Protein AF-A0A5J4TM28-F1 (afdb_monomer)

pLDDT: mean 71.06, std 14.7, range [43.53, 90.81]

Sequence (81 aa):
INRLHFIEGDTDLAYWAISGNVNEDFTQQFNAVINDREFYNDNAKYFFPSIRGDIHDEKKILGLAIERQGISMTALAPKII

Organism: NCBI:txid222440

Radius of gyration: 14.19 Å; Cα contacts (8 Å, |Δi|>4): 63; chains: 1; bounding box: 33×26×43 Å

Solvent-accessible surface area (backbone atoms only — not comparable to full-atom values): 5682 Å² total; per-residue (Å²): 132,88,39,68,41,85,76,52,67,58,101,89,46,74,45,70,48,72,56,62,58,90,92,52,68,80,86,52,61,66,67,55,69,56,86,51,64,66,64,44,67,78,45,44,58,81,79,37,86,56,63,82,82,50,92,68,37,35,72,41,95,96,51,79,52,88,86,78,88,70,101,69,86,86,79,83,75,83,77,86,127

Secondary structure (DSSP, 8-state):
---EEEEEEETTEEEEEE---TTS-GGGGGGGT-S-HHHHHHHHHHH-TT-SS-TTTT--TTS------SS----------

Mean predicted aligned error: 10.21 Å

Foldseek 3Di:
DDQWAWDDADPQGTDIGGNADPVDACVCPCVRPDPDPVVCVVCVCVQFVQPPPDPPSQDDDSHNHDPDGDPDDDDDDDDDD

Structure (mmCIF, N/CA/C/O backbone):
data_AF-A0A5J4TM28-F1
#
_entry.id   AF-A0A5J4TM28-F1
#
loop_
_atom_site.group_PDB
_atom_site.id
_atom_site.type_symbol
_atom_site.label_atom_id
_atom_site.label_alt_id
_atom_site.label_comp_id
_atom_site.label_asym_id
_atom_site.label_entity_id
_atom_site.label_seq_id
_atom_site.pdbx_PDB_ins_code
_atom_site.Cartn_x
_atom_site.Cartn_y
_atom_site.Cartn_z
_atom_site.occupancy
_atom_site.B_iso_or_equiv
_atom_site.auth_seq_id
_atom_site.auth_comp_id
_atom_site.auth_asym_id
_atom_site.auth_atom_id
_atom_site.pdbx_PDB_model_num
ATOM 1 N N . ILE A 1 1 ? -12.535 -10.626 0.847 1.00 52.50 1 ILE A N 1
ATOM 2 C CA . ILE A 1 1 ? -12.192 -10.210 -0.536 1.00 52.50 1 ILE A CA 1
ATOM 3 C C . ILE A 1 1 ? -10.831 -9.538 -0.465 1.00 52.50 1 ILE A C 1
ATOM 5 O O . ILE A 1 1 ? -10.691 -8.596 0.305 1.00 52.50 1 ILE A O 1
ATOM 9 N N . ASN A 1 2 ? -9.837 -10.071 -1.178 1.00 75.62 2 ASN A N 1
ATOM 10 C CA . ASN A 1 2 ? -8.486 -9.509 -1.213 1.00 75.62 2 ASN A CA 1
ATOM 11 C C . ASN A 1 2 ? -8.536 -8.176 -1.961 1.00 75.62 2 ASN A C 1
ATOM 13 O O . ASN A 1 2 ? -8.835 -8.171 -3.148 1.00 75.62 2 ASN A O 1
ATOM 17 N N . ARG A 1 3 ? -8.311 -7.070 -1.244 1.00 85.19 3 ARG A N 1
ATOM 18 C CA . ARG A 1 3 ? -8.302 -5.702 -1.788 1.00 85.19 3 ARG A CA 1
ATOM 19 C C . ARG A 1 3 ? -6.910 -5.241 -2.224 1.00 85.19 3 ARG A C 1
ATOM 21 O O . ARG A 1 3 ? -6.782 -4.135 -2.726 1.00 85.19 3 ARG A O 1
ATOM 28 N N . LEU A 1 4 ? -5.882 -6.059 -2.016 1.00 86.75 4 LEU A N 1
ATOM 29 C CA . LEU A 1 4 ? -4.505 -5.782 -2.408 1.00 86.75 4 LEU A CA 1
ATOM 30 C C . LEU A 1 4 ? -4.091 -6.798 -3.479 1.00 86.75 4 LEU A C 1
ATOM 32 O O . LEU A 1 4 ? -4.208 -8.006 -3.262 1.00 86.75 4 LEU A O 1
ATOM 36 N N . HIS A 1 5 ? -3.636 -6.310 -4.628 1.00 85.75 5 HIS A N 1
ATOM 37 C CA . HIS A 1 5 ? -3.323 -7.117 -5.805 1.00 85.75 5 HIS A CA 1
ATOM 38 C C . HIS A 1 5 ? -1.901 -6.818 -6.268 1.00 85.75 5 HIS A C 1
ATOM 40 O O . HIS A 1 5 ? -1.585 -5.668 -6.551 1.00 85.75 5 HIS A O 1
ATOM 46 N N . PHE A 1 6 ? -1.044 -7.831 -6.348 1.00 83.00 6 PHE A N 1
ATOM 47 C CA . PHE A 1 6 ? 0.293 -7.670 -6.917 1.00 83.00 6 PHE A CA 1
ATOM 48 C C . PHE A 1 6 ? 0.197 -7.471 -8.433 1.00 83.00 6 PHE A C 1
ATOM 50 O O . PHE A 1 6 ? -0.604 -8.142 -9.087 1.00 83.00 6 PHE A O 1
ATOM 57 N N . ILE A 1 7 ? 0.999 -6.559 -8.980 1.00 83.00 7 ILE A N 1
ATOM 58 C CA . ILE A 1 7 ? 1.028 -6.260 -10.418 1.00 83.00 7 ILE A CA 1
ATOM 59 C C . ILE A 1 7 ? 2.357 -6.702 -11.013 1.00 83.00 7 ILE A C 1
ATOM 61 O O . ILE A 1 7 ? 2.383 -7.518 -11.928 1.00 83.00 7 ILE A O 1
ATOM 65 N N . GLU A 1 8 ? 3.449 -6.153 -10.491 1.00 81.69 8 GLU A N 1
ATOM 66 C CA . GLU A 1 8 ? 4.796 -6.333 -11.017 1.00 81.69 8 GLU A CA 1
ATOM 67 C C . GLU A 1 8 ? 5.804 -6.062 -9.905 1.00 81.69 8 GLU A C 1
ATOM 69 O O . GLU A 1 8 ? 5.522 -5.313 -8.974 1.00 81.69 8 GLU A O 1
ATOM 74 N N . GLY A 1 9 ? 6.981 -6.664 -9.993 1.00 79.56 9 GLY A N 1
ATOM 75 C CA . GLY A 1 9 ? 8.097 -6.336 -9.127 1.00 79.56 9 GLY A CA 1
ATOM 76 C C . GLY A 1 9 ? 9.411 -6.519 -9.866 1.00 79.56 9 GLY A C 1
ATOM 77 O O . GLY A 1 9 ? 9.517 -7.370 -10.747 1.00 79.56 9 GLY A O 1
ATOM 78 N N . ASP A 1 10 ? 10.385 -5.707 -9.488 1.00 80.06 10 ASP A N 1
ATOM 79 C CA . ASP A 1 10 ? 11.792 -5.831 -9.855 1.00 80.06 10 ASP A CA 1
ATOM 80 C C . ASP A 1 10 ? 12.587 -6.216 -8.591 1.00 80.06 10 ASP A C 1
ATOM 82 O O . ASP A 1 10 ? 12.024 -6.361 -7.504 1.00 80.06 10 ASP A O 1
ATOM 86 N N . THR A 1 11 ? 13.900 -6.373 -8.714 1.00 80.19 11 THR A N 1
ATOM 87 C CA . THR A 1 11 ? 14.831 -6.742 -7.638 1.00 80.19 11 THR A CA 1
ATOM 88 C C . THR A 1 11 ? 14.635 -5.885 -6.387 1.00 80.19 11 THR A C 1
ATOM 90 O O . THR A 1 11 ? 14.657 -6.409 -5.273 1.00 80.19 11 THR A O 1
ATOM 93 N N . ASP A 1 12 ? 14.354 -4.594 -6.580 1.00 77.81 12 ASP A N 1
ATOM 94 C CA . ASP A 1 12 ? 14.309 -3.610 -5.500 1.00 77.81 12 ASP A CA 1
ATOM 95 C C . ASP A 1 12 ? 12.914 -2.977 -5.313 1.00 77.81 12 ASP A C 1
ATOM 97 O O . ASP A 1 12 ? 12.751 -2.091 -4.472 1.00 77.81 12 ASP A O 1
ATOM 101 N N . LEU A 1 13 ? 11.902 -3.376 -6.103 1.00 75.62 13 LEU A N 1
ATOM 102 C CA . LEU A 1 13 ? 10.604 -2.688 -6.173 1.00 75.62 13 LEU A CA 1
ATOM 103 C C . LEU A 1 13 ? 9.432 -3.655 -6.362 1.00 75.62 13 LEU A C 1
ATOM 105 O O . LEU A 1 13 ? 9.556 -4.690 -7.004 1.00 75.62 13 LEU A O 1
ATOM 109 N N . ALA A 1 14 ? 8.258 -3.284 -5.851 1.00 80.69 14 ALA A N 1
ATOM 110 C CA . ALA A 1 14 ? 7.013 -4.001 -6.107 1.00 80.69 14 ALA A CA 1
ATOM 111 C C . ALA A 1 14 ? 5.836 -3.031 -6.241 1.00 80.69 14 ALA A C 1
ATOM 113 O O . ALA A 1 14 ? 5.628 -2.152 -5.404 1.00 80.69 14 ALA A O 1
ATOM 114 N N . TYR A 1 15 ? 5.032 -3.253 -7.271 1.00 80.06 15 TYR A N 1
ATOM 115 C CA . TYR A 1 15 ? 3.814 -2.533 -7.587 1.00 80.06 15 TYR A CA 1
ATOM 116 C C . TYR A 1 15 ? 2.593 -3.328 -7.150 1.00 80.06 15 TYR A C 1
ATOM 118 O O . TYR A 1 15 ? 2.420 -4.502 -7.494 1.00 80.06 15 TYR A O 1
ATOM 126 N N . TRP A 1 16 ? 1.709 -2.648 -6.423 1.00 82.94 16 TRP A N 1
ATOM 127 C CA . TRP A 1 16 ? 0.462 -3.208 -5.922 1.00 82.94 16 TRP A CA 1
ATOM 128 C C . TRP A 1 16 ? -0.720 -2.306 -6.280 1.00 82.94 16 TRP A C 1
ATOM 130 O O . TRP A 1 16 ? -0.636 -1.084 -6.189 1.00 82.94 16 TRP A O 1
ATOM 140 N N . ALA A 1 17 ? -1.838 -2.915 -6.669 1.00 83.69 17 ALA A N 1
ATOM 141 C CA . ALA A 1 17 ? -3.122 -2.254 -6.852 1.00 83.69 17 ALA A CA 1
ATOM 142 C C . ALA A 1 17 ? -3.983 -2.441 -5.603 1.00 83.69 17 ALA A C 1
ATOM 144 O O . ALA A 1 17 ? -4.064 -3.536 -5.041 1.00 83.69 17 ALA A O 1
ATOM 145 N N . ILE A 1 18 ? -4.667 -1.369 -5.211 1.00 84.62 18 ILE A N 1
ATOM 146 C CA . ILE A 1 18 ? -5.593 -1.363 -4.083 1.00 84.62 18 ILE A CA 1
ATOM 147 C C . ILE A 1 18 ? -7.014 -1.177 -4.603 1.00 84.62 18 ILE A C 1
ATOM 149 O O . ILE A 1 18 ? -7.339 -0.163 -5.217 1.00 84.62 18 ILE A O 1
ATOM 153 N N . SER A 1 19 ? -7.873 -2.156 -4.333 1.00 86.38 19 SER A N 1
ATOM 154 C CA . SER A 1 19 ? -9.309 -2.050 -4.562 1.00 86.38 19 SER A CA 1
ATOM 155 C C . SER A 1 19 ? -9.940 -1.231 -3.441 1.00 86.38 19 SER A C 1
ATOM 157 O O . SER A 1 19 ? -10.207 -1.738 -2.348 1.00 86.38 19 SER A O 1
ATOM 159 N N . GLY A 1 20 ? -10.195 0.035 -3.747 1.00 85.50 20 GLY A N 1
ATOM 160 C CA . GLY A 1 20 ? -10.899 0.967 -2.882 1.00 85.50 20 GLY A CA 1
ATOM 161 C C . GLY A 1 20 ? -12.412 0.745 -2.779 1.00 85.50 20 GLY A C 1
ATOM 162 O O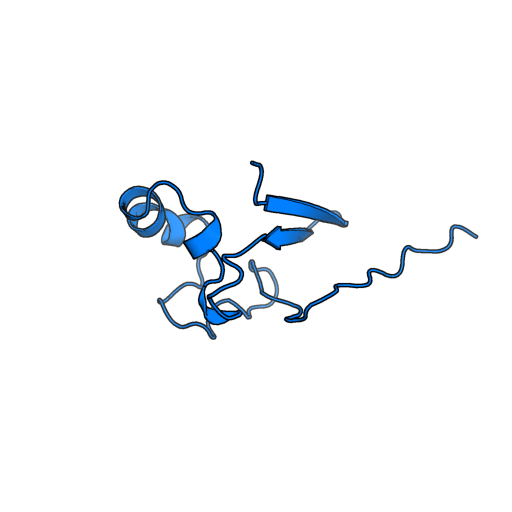 . GLY A 1 20 ? -13.000 -0.099 -3.457 1.00 85.50 20 GLY A O 1
ATOM 163 N N . ASN A 1 21 ? -13.053 1.539 -1.927 1.00 86.06 21 ASN A N 1
ATOM 164 C CA . ASN A 1 21 ? -14.481 1.811 -1.938 1.00 86.06 21 ASN A CA 1
ATOM 165 C C . ASN A 1 21 ? -14.841 2.602 -3.205 1.00 86.06 21 ASN A C 1
ATOM 167 O O . ASN A 1 21 ? -14.229 3.629 -3.482 1.00 86.06 2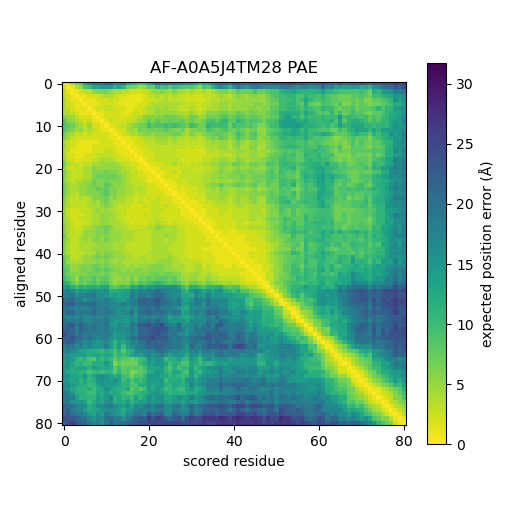1 ASN A O 1
ATOM 171 N N . VAL A 1 22 ? -15.848 2.136 -3.948 1.00 85.75 22 VAL A N 1
ATOM 172 C CA . VAL A 1 22 ? -16.329 2.772 -5.191 1.00 85.75 22 VAL A CA 1
ATOM 173 C C . VAL A 1 22 ? -17.005 4.126 -4.963 1.00 85.75 22 VAL A C 1
ATOM 175 O O . VAL A 1 22 ? -17.170 4.889 -5.909 1.00 85.75 22 VAL A O 1
ATOM 178 N N . ASN A 1 23 ? -17.416 4.410 -3.724 1.00 89.75 23 ASN A N 1
ATOM 179 C CA . ASN A 1 23 ? -18.045 5.673 -3.338 1.00 89.75 23 ASN A CA 1
ATOM 180 C C . ASN A 1 23 ? -17.034 6.721 -2.851 1.00 89.75 23 ASN A C 1
ATOM 182 O O . ASN A 1 23 ? -17.420 7.852 -2.570 1.00 89.75 23 ASN A O 1
ATOM 186 N N . GLU A 1 24 ? -15.765 6.342 -2.713 1.00 85.06 24 GLU A N 1
ATOM 187 C CA . GLU A 1 24 ? -14.675 7.230 -2.323 1.00 85.06 24 GLU A CA 1
ATOM 188 C C . GLU A 1 24 ? -13.738 7.416 -3.516 1.00 85.06 24 GLU A C 1
ATOM 190 O O . GLU A 1 24 ? -13.594 6.529 -4.360 1.00 85.06 24 GLU A O 1
ATOM 195 N N . ASP A 1 25 ? -13.096 8.576 -3.606 1.00 81.19 25 ASP A N 1
ATOM 196 C CA . ASP A 1 25 ? -12.115 8.825 -4.655 1.00 81.19 25 ASP A CA 1
ATOM 197 C C . ASP A 1 25 ? -10.736 8.233 -4.283 1.00 81.19 25 ASP A C 1
ATOM 199 O O . ASP A 1 25 ? -10.579 7.422 -3.361 1.00 81.19 25 ASP A O 1
ATOM 203 N N . PHE A 1 26 ? -9.704 8.606 -5.039 1.00 74.94 26 PHE A N 1
ATOM 204 C CA . PHE A 1 26 ? -8.345 8.111 -4.831 1.00 74.94 26 PHE A CA 1
ATOM 205 C C . PHE A 1 26 ? -7.736 8.531 -3.481 1.00 74.94 26 PHE A C 1
ATOM 207 O O . PHE A 1 26 ? -6.716 7.967 -3.082 1.00 74.94 26 PHE A O 1
ATOM 214 N N . THR A 1 27 ? -8.326 9.499 -2.770 1.00 80.06 27 THR A N 1
ATOM 215 C CA . THR A 1 27 ? -7.818 9.982 -1.478 1.00 80.06 27 THR A CA 1
ATOM 216 C C . THR A 1 27 ? -7.906 8.932 -0.374 1.00 80.06 27 THR A C 1
ATOM 218 O O . THR A 1 27 ? -7.180 9.039 0.613 1.00 80.06 27 THR A O 1
ATOM 221 N N . GLN A 1 28 ? -8.702 7.871 -0.558 1.00 82.38 28 GLN A N 1
ATOM 222 C CA . GLN A 1 28 ? -8.763 6.766 0.399 1.00 82.38 28 GLN A CA 1
ATOM 223 C C . GLN A 1 28 ? -7.417 6.037 0.561 1.00 82.38 28 GLN A C 1
ATOM 225 O O . GLN A 1 28 ? -7.088 5.622 1.671 1.00 82.38 28 GLN A O 1
ATOM 230 N N . GLN A 1 29 ? -6.625 5.905 -0.513 1.00 78.69 29 GLN A N 1
ATOM 231 C CA . GLN A 1 29 ? -5.289 5.287 -0.508 1.00 78.69 29 GLN A CA 1
ATOM 232 C C . GLN A 1 29 ? -5.247 3.949 0.269 1.00 78.69 29 GLN A C 1
ATOM 234 O O . GLN A 1 29 ? -6.097 3.077 0.068 1.00 78.69 29 GLN A O 1
ATOM 239 N N . PHE A 1 30 ? -4.286 3.779 1.186 1.00 81.06 30 PHE A N 1
ATOM 240 C CA . PHE A 1 30 ? -4.153 2.586 2.025 1.00 81.06 30 PHE A CA 1
ATOM 241 C C . PHE A 1 30 ? -5.284 2.403 3.042 1.00 81.06 30 PHE A C 1
ATOM 243 O O . PHE A 1 30 ? -5.480 1.283 3.514 1.00 81.06 30 PHE A O 1
ATOM 250 N N . ASN A 1 31 ? -6.085 3.433 3.349 1.00 83.50 31 ASN A N 1
ATOM 251 C CA . ASN A 1 31 ? -7.217 3.275 4.276 1.00 83.50 31 ASN A CA 1
ATOM 252 C C . ASN A 1 31 ? -8.213 2.211 3.789 1.00 83.50 31 ASN A C 1
ATOM 254 O O . ASN A 1 31 ? -8.890 1.592 4.602 1.00 83.50 31 ASN A O 1
ATOM 258 N N . ALA A 1 32 ? -8.260 1.944 2.480 1.00 86.19 32 ALA A N 1
ATOM 259 C CA . ALA A 1 32 ? -9.084 0.889 1.901 1.00 86.19 32 ALA A CA 1
ATOM 260 C C . ALA A 1 32 ? -8.692 -0.539 2.332 1.00 86.19 32 ALA A C 1
ATOM 262 O O . ALA A 1 32 ? -9.526 -1.452 2.261 1.00 86.19 32 ALA A O 1
ATOM 263 N N . VAL A 1 33 ? -7.428 -0.748 2.724 1.00 86.88 33 VAL A N 1
ATOM 264 C CA . VAL A 1 33 ? -6.827 -2.066 3.012 1.00 86.88 33 VAL A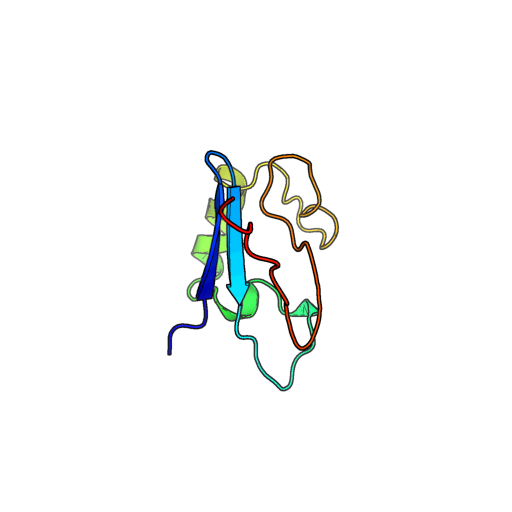 CA 1
ATOM 265 C C . VAL A 1 33 ? -6.301 -2.209 4.438 1.00 86.88 33 VAL A C 1
ATOM 267 O O . VAL A 1 33 ? -6.050 -3.331 4.877 1.00 86.88 33 VAL A O 1
ATOM 270 N N . ILE A 1 34 ? -6.141 -1.106 5.172 1.00 87.44 34 ILE A N 1
ATOM 271 C CA . ILE A 1 34 ? -5.745 -1.133 6.581 1.00 87.44 34 ILE A CA 1
ATOM 272 C C . ILE A 1 34 ? -6.899 -1.702 7.413 1.00 87.44 34 ILE A C 1
ATOM 274 O O . ILE A 1 34 ? -7.956 -1.089 7.532 1.00 87.44 34 ILE A O 1
ATOM 278 N N . ASN A 1 35 ? -6.676 -2.873 8.011 1.00 87.88 35 ASN A N 1
ATOM 279 C CA . ASN A 1 35 ? -7.650 -3.506 8.905 1.00 87.88 35 ASN A CA 1
ATOM 280 C C . ASN A 1 35 ? -7.517 -3.022 10.356 1.00 87.88 35 ASN A C 1
ATOM 282 O O . ASN A 1 35 ? -8.511 -2.958 11.071 1.00 87.88 35 ASN A O 1
ATOM 286 N N . ASP A 1 36 ? -6.298 -2.681 10.779 1.00 90.81 36 ASP A N 1
ATOM 287 C CA . ASP A 1 36 ? -5.995 -2.166 12.112 1.00 90.81 36 ASP A CA 1
ATOM 288 C C . ASP A 1 36 ? -5.242 -0.843 11.978 1.00 90.81 36 ASP A C 1
ATOM 290 O O . ASP A 1 36 ? -4.067 -0.791 11.598 1.00 90.81 36 ASP A O 1
ATOM 294 N N . ARG A 1 37 ? -5.968 0.243 12.237 1.00 87.00 37 ARG A N 1
ATOM 295 C CA . ARG A 1 37 ? -5.463 1.603 12.063 1.00 87.00 37 ARG A CA 1
ATOM 296 C C . ARG A 1 37 ? -4.506 2.007 13.180 1.00 87.00 37 ARG A C 1
ATOM 298 O O . ARG A 1 37 ? -3.572 2.753 12.904 1.00 87.00 37 AR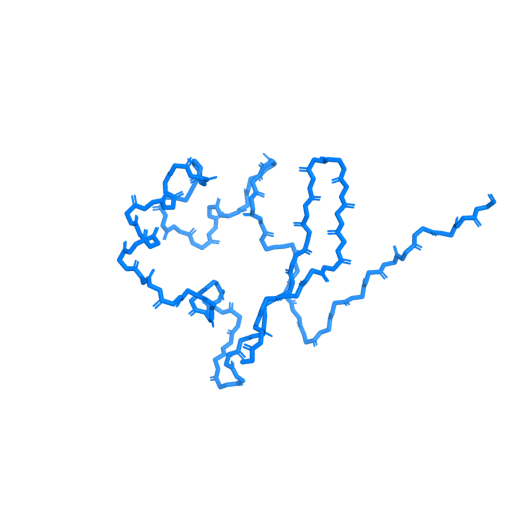G A O 1
ATOM 305 N N . GLU A 1 38 ? -4.720 1.529 14.403 1.00 89.44 38 GLU A N 1
ATOM 306 C CA . GLU A 1 38 ? -3.826 1.827 15.527 1.00 89.44 38 GLU A CA 1
ATOM 307 C C . GLU A 1 38 ? -2.484 1.135 15.314 1.00 89.44 38 GLU A C 1
ATOM 309 O O . GLU A 1 38 ? -1.449 1.802 15.299 1.00 89.44 38 GLU A O 1
ATOM 314 N N . PHE A 1 39 ? -2.507 -0.161 14.982 1.00 89.31 39 PHE A N 1
ATOM 315 C CA . PHE A 1 39 ? -1.297 -0.899 14.639 1.00 89.31 39 PHE A CA 1
ATOM 316 C C . PHE A 1 39 ? -0.555 -0.257 13.462 1.00 89.31 39 PHE A C 1
ATOM 318 O O . PHE A 1 39 ? 0.664 -0.092 13.519 1.00 89.31 39 PHE A O 1
ATOM 325 N N . TYR A 1 40 ? -1.268 0.131 12.399 1.00 86.94 40 TYR A N 1
ATOM 326 C CA . TYR A 1 40 ? -0.648 0.807 11.260 1.00 86.94 40 TYR A CA 1
ATOM 327 C C . TYR A 1 40 ? 0.035 2.112 11.680 1.00 86.94 40 TYR A C 1
ATOM 329 O O . TYR A 1 40 ? 1.208 2.305 11.374 1.00 86.94 40 TYR A O 1
ATOM 337 N N . ASN A 1 41 ? -0.656 2.984 12.415 1.00 84.31 41 ASN A N 1
ATOM 338 C CA . ASN A 1 41 ? -0.107 4.276 12.830 1.00 84.31 41 ASN A CA 1
ATOM 339 C C . ASN A 1 41 ? 1.110 4.125 13.759 1.00 84.31 41 ASN A C 1
ATOM 341 O O . ASN A 1 41 ? 2.084 4.868 13.620 1.00 84.31 41 ASN A O 1
ATOM 345 N N . ASP A 1 42 ? 1.087 3.142 14.661 1.00 89.25 42 ASP A N 1
ATOM 346 C CA . ASP A 1 42 ? 2.190 2.883 15.589 1.00 89.25 42 ASP A CA 1
ATOM 347 C C . ASP A 1 42 ? 3.447 2.364 14.880 1.00 89.25 42 ASP A C 1
ATOM 349 O O . ASP A 1 42 ? 4.571 2.670 15.303 1.00 89.25 42 ASP A O 1
ATOM 353 N N . ASN A 1 43 ? 3.265 1.617 13.785 1.00 85.06 43 ASN A N 1
ATOM 354 C CA . ASN A 1 43 ? 4.337 0.880 13.121 1.00 85.06 43 ASN A CA 1
ATOM 355 C C . ASN A 1 43 ? 4.808 1.483 11.788 1.00 85.06 43 ASN A C 1
ATOM 357 O O . ASN A 1 43 ? 5.965 1.279 11.420 1.00 85.06 43 ASN A O 1
ATOM 361 N N . ALA A 1 44 ? 3.974 2.246 11.073 1.00 80.69 44 ALA A N 1
ATOM 362 C CA . ALA A 1 44 ? 4.269 2.761 9.730 1.00 80.69 44 ALA A CA 1
ATOM 363 C C . ALA A 1 44 ? 5.609 3.506 9.660 1.00 80.69 44 ALA A C 1
ATOM 365 O O . ALA A 1 44 ? 6.377 3.309 8.723 1.00 80.69 44 ALA A O 1
ATOM 366 N N . LYS A 1 45 ? 5.949 4.279 10.697 1.00 79.19 45 LYS A N 1
ATOM 367 C CA . LYS A 1 45 ? 7.218 5.022 10.806 1.00 79.19 45 LYS A CA 1
ATOM 368 C C . LYS A 1 45 ? 8.485 4.159 10.701 1.00 79.19 45 LYS A C 1
ATOM 370 O O . LYS A 1 45 ? 9.535 4.680 10.339 1.00 79.19 45 LYS A O 1
ATOM 375 N N . TYR A 1 46 ? 8.413 2.868 11.039 1.00 78.81 46 TYR A N 1
ATOM 376 C CA . TYR A 1 46 ? 9.561 1.955 10.976 1.00 78.81 46 TYR A CA 1
ATOM 377 C C . TYR A 1 46 ? 9.778 1.373 9.577 1.00 78.81 46 TYR A C 1
ATOM 379 O O . TYR A 1 46 ? 10.906 1.045 9.224 1.00 78.81 46 TYR A O 1
ATOM 387 N N . PHE A 1 47 ? 8.709 1.258 8.788 1.00 73.44 47 PHE A N 1
ATOM 388 C CA . PHE A 1 47 ? 8.739 0.687 7.438 1.00 73.44 47 PHE A CA 1
ATOM 389 C C . PHE A 1 47 ? 8.781 1.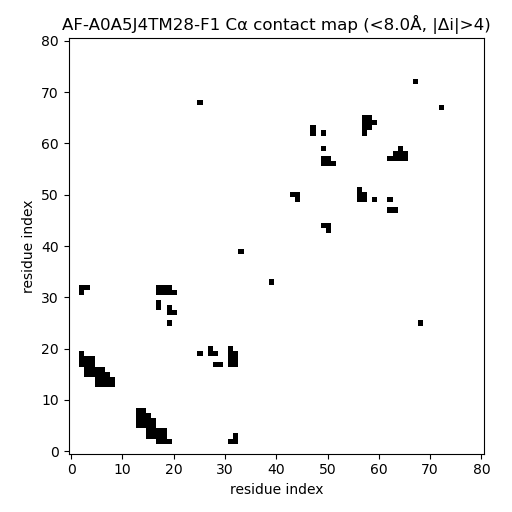767 6.354 1.00 73.44 47 PHE A C 1
ATOM 391 O O . PHE A 1 47 ? 9.329 1.551 5.277 1.00 73.44 47 PHE A O 1
ATOM 398 N N . PHE A 1 48 ? 8.247 2.947 6.663 1.00 72.19 48 PHE A N 1
ATOM 399 C CA . PHE A 1 48 ? 8.161 4.086 5.764 1.00 72.19 48 PHE A CA 1
ATOM 400 C C . PHE A 1 48 ? 8.831 5.300 6.418 1.00 72.19 48 PHE A C 1
ATOM 402 O O . PHE A 1 48 ? 8.154 6.146 7.009 1.00 72.19 48 PHE A O 1
ATOM 409 N N . PRO A 1 49 ? 10.168 5.418 6.321 1.00 59.81 49 PRO A N 1
ATOM 410 C CA . PRO A 1 49 ? 10.922 6.487 6.980 1.00 59.81 49 PRO A CA 1
ATOM 411 C C . PRO A 1 49 ? 10.540 7.903 6.507 1.00 59.81 49 PRO A C 1
ATOM 413 O O . PRO A 1 49 ? 10.965 8.886 7.114 1.00 59.81 49 PRO A O 1
ATOM 416 N N . SER A 1 50 ? 9.750 8.029 5.433 1.00 59.81 50 SER A N 1
ATOM 417 C CA . SER A 1 50 ? 9.284 9.302 4.883 1.00 59.81 50 SER A CA 1
ATOM 418 C C . SER A 1 50 ? 7.857 9.702 5.254 1.00 59.81 50 SER A C 1
ATOM 420 O O . SER A 1 50 ? 7.562 10.876 5.073 1.00 59.81 50 SER A O 1
ATOM 422 N N . ILE A 1 51 ? 6.993 8.825 5.789 1.00 60.94 51 ILE A N 1
ATOM 423 C CA . ILE A 1 51 ? 5.600 9.199 6.106 1.00 60.94 51 ILE A CA 1
ATOM 424 C C . ILE A 1 51 ? 5.602 10.149 7.313 1.00 60.94 51 ILE A C 1
ATOM 426 O O . ILE A 1 51 ? 5.610 9.716 8.465 1.00 60.94 51 ILE A O 1
ATOM 430 N N . ARG A 1 52 ? 5.604 11.465 7.063 1.00 55.78 52 ARG A N 1
ATOM 431 C CA . ARG A 1 52 ? 5.351 12.500 8.082 1.00 55.78 52 ARG A CA 1
ATOM 432 C C . ARG A 1 52 ? 3.871 12.886 8.163 1.00 55.78 52 ARG A C 1
ATOM 434 O O . ARG A 1 52 ? 3.523 13.800 8.906 1.00 55.78 52 ARG A O 1
ATOM 441 N N . GLY A 1 53 ? 3.003 12.138 7.481 1.00 54.59 53 GLY A N 1
ATOM 442 C CA . GLY A 1 53 ? 1.551 12.291 7.544 1.00 54.59 53 GLY A CA 1
ATOM 443 C C . GLY A 1 53 ? 0.955 13.183 6.454 1.00 54.59 53 GLY A C 1
ATOM 444 O O . GLY A 1 53 ? -0.243 13.444 6.514 1.00 54.59 53 GLY A O 1
ATOM 445 N N . ASP A 1 54 ? 1.743 13.629 5.470 1.00 53.03 54 ASP A N 1
ATOM 446 C CA . ASP A 1 54 ? 1.236 14.320 4.280 1.00 53.03 54 ASP A CA 1
ATOM 447 C C . ASP A 1 54 ? 1.110 13.347 3.091 1.00 53.03 54 ASP A C 1
ATOM 449 O O . ASP A 1 54 ? 1.974 12.508 2.845 1.00 53.03 54 ASP A O 1
ATOM 453 N N . ILE A 1 55 ? 0.035 13.505 2.319 1.00 53.50 55 ILE A N 1
ATOM 454 C CA . ILE A 1 55 ? -0.303 12.791 1.077 1.00 53.50 55 ILE A CA 1
ATOM 455 C C . ILE A 1 55 ? 0.834 12.899 0.040 1.00 53.50 55 ILE A C 1
ATOM 457 O O . ILE A 1 55 ? 0.960 12.077 -0.867 1.00 53.50 55 ILE A O 1
ATOM 461 N N . HIS A 1 56 ? 1.679 13.922 0.169 1.00 53.81 56 HIS A N 1
ATOM 462 C CA . HIS A 1 56 ? 2.820 14.178 -0.705 1.00 53.81 56 HIS A CA 1
ATOM 463 C C . HIS A 1 56 ? 4.132 13.504 -0.261 1.00 53.81 56 HIS A C 1
ATOM 465 O O . HIS A 1 56 ? 5.069 13.432 -1.060 1.00 53.81 56 HIS A O 1
ATOM 471 N N . ASP A 1 57 ? 4.208 12.972 0.964 1.00 53.72 57 ASP A N 1
ATOM 472 C CA . ASP A 1 57 ? 5.418 12.335 1.508 1.00 53.72 57 ASP A CA 1
ATOM 473 C C . ASP A 1 57 ? 5.669 10.910 0.977 1.00 53.72 57 ASP A C 1
ATOM 475 O O . ASP A 1 57 ? 6.781 10.384 1.099 1.00 53.72 57 ASP A O 1
ATOM 479 N N . GLU A 1 58 ? 4.666 10.294 0.341 1.00 54.09 58 GLU A N 1
ATOM 480 C CA . GLU A 1 58 ? 4.795 8.998 -0.343 1.00 54.09 58 GLU A CA 1
ATOM 481 C C . GLU A 1 58 ? 5.632 9.090 -1.629 1.00 54.09 58 GLU A C 1
ATOM 483 O O . GLU A 1 58 ? 6.071 8.083 -2.171 1.00 54.09 58 GLU A O 1
ATOM 488 N N . LYS A 1 59 ? 5.935 10.294 -2.125 1.00 48.47 59 LYS A N 1
ATOM 489 C 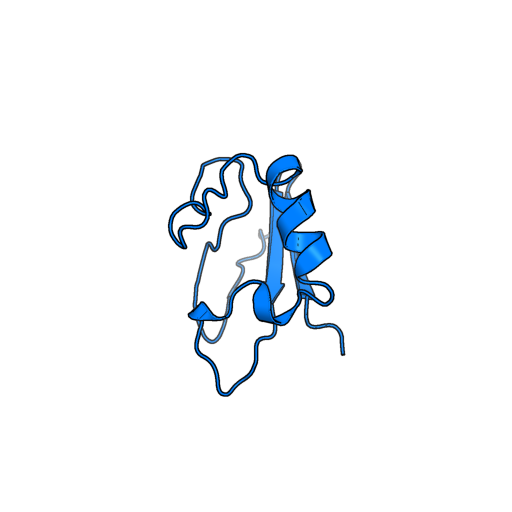CA . LYS A 1 59 ? 6.832 10.474 -3.272 1.00 48.47 59 LYS A CA 1
ATOM 490 C C . LYS A 1 59 ? 8.272 10.693 -2.817 1.00 48.47 59 LYS A C 1
ATOM 492 O O . LYS A 1 59 ? 8.773 11.817 -2.823 1.00 48.47 59 LYS A O 1
ATOM 497 N N . LYS A 1 60 ? 8.991 9.615 -2.494 1.00 50.53 60 LYS A N 1
ATOM 498 C CA . LYS A 1 60 ? 10.463 9.641 -2.501 1.00 50.53 60 LYS A CA 1
ATOM 499 C C . LYS A 1 60 ? 11.056 8.446 -3.229 1.00 50.53 60 LYS A C 1
ATOM 501 O O . LYS A 1 60 ? 10.578 7.325 -3.128 1.00 50.53 60 LYS A O 1
ATOM 506 N N . ILE A 1 61 ? 12.120 8.748 -3.968 1.00 43.53 61 ILE A N 1
ATOM 507 C CA . ILE A 1 61 ? 13.010 7.815 -4.658 1.00 43.53 61 ILE A CA 1
ATOM 508 C C . ILE A 1 61 ? 13.436 6.766 -3.616 1.00 43.53 61 ILE A C 1
ATOM 510 O O . ILE A 1 61 ? 14.068 7.142 -2.631 1.00 43.53 61 ILE A O 1
ATOM 514 N N . LEU A 1 62 ? 13.050 5.498 -3.822 1.00 49.97 62 LEU A N 1
ATOM 515 C CA . LEU A 1 62 ? 13.251 4.329 -2.933 1.00 49.97 62 LEU A CA 1
ATOM 516 C C . LEU A 1 62 ? 12.200 4.085 -1.820 1.00 49.97 62 LEU A C 1
ATOM 518 O O . LEU A 1 62 ? 12.433 3.250 -0.949 1.00 49.97 62 LEU A O 1
ATOM 522 N N . GLY A 1 63 ? 11.054 4.774 -1.827 1.00 53.06 63 GLY A N 1
ATOM 523 C CA . GLY A 1 63 ? 9.927 4.537 -0.910 1.00 53.06 63 GLY A CA 1
ATOM 524 C C . GLY A 1 63 ? 8.649 4.075 -1.622 1.00 53.06 63 GLY A C 1
ATOM 525 O O . GLY A 1 63 ? 8.501 4.261 -2.828 1.00 53.06 63 GLY A O 1
ATOM 526 N N . LEU A 1 64 ? 7.723 3.480 -0.858 1.00 56.56 64 LEU A N 1
ATOM 527 C CA . LEU A 1 64 ? 6.372 3.126 -1.309 1.00 56.56 64 LEU A CA 1
ATOM 528 C C . LEU A 1 64 ? 5.666 4.389 -1.835 1.00 56.56 64 LEU A C 1
ATOM 530 O O . LEU A 1 64 ? 5.417 5.309 -1.060 1.00 56.56 64 LEU A O 1
ATOM 534 N N . ALA A 1 65 ? 5.377 4.432 -3.137 1.00 56.91 65 ALA A N 1
ATOM 535 C CA . ALA A 1 65 ? 4.852 5.612 -3.816 1.00 56.91 65 ALA A CA 1
ATOM 536 C C . ALA A 1 65 ? 3.632 5.273 -4.678 1.00 56.91 65 ALA A C 1
ATOM 538 O O . ALA A 1 65 ? 3.624 4.277 -5.404 1.00 56.91 65 ALA A O 1
ATOM 539 N N . ILE A 1 66 ? 2.617 6.140 -4.668 1.00 58.38 66 ILE A N 1
ATOM 540 C CA . ILE A 1 66 ? 1.523 6.079 -5.644 1.00 58.38 66 ILE A CA 1
ATOM 541 C C . ILE A 1 66 ? 2.051 6.600 -6.986 1.00 58.38 66 ILE A C 1
ATOM 543 O O . ILE A 1 66 ? 2.157 7.809 -7.209 1.00 58.38 66 ILE A O 1
ATOM 547 N N . GLU A 1 67 ? 2.395 5.688 -7.897 1.00 55.59 67 GLU A N 1
ATOM 548 C CA . GLU A 1 67 ? 2.916 6.070 -9.215 1.00 55.59 67 GLU A CA 1
ATOM 549 C C . GLU A 1 67 ? 1.840 6.596 -10.163 1.00 55.59 67 GLU A C 1
ATOM 551 O O . GLU A 1 67 ? 2.093 7.519 -10.943 1.00 55.59 67 GLU A O 1
ATOM 556 N N . ARG A 1 68 ? 0.632 6.024 -10.112 1.00 60.00 68 ARG A N 1
ATOM 557 C CA . ARG A 1 68 ? -0.483 6.392 -10.991 1.00 60.00 68 ARG A CA 1
ATOM 558 C C . ARG A 1 68 ? -1.821 6.284 -10.273 1.00 60.00 68 ARG A C 1
ATOM 560 O O . ARG A 1 68 ? -2.066 5.348 -9.522 1.00 60.00 68 ARG A O 1
ATOM 567 N N . GLN A 1 69 ? -2.700 7.234 -10.573 1.00 58.66 69 GLN A N 1
ATOM 568 C CA . GLN A 1 69 ? -4.102 7.238 -10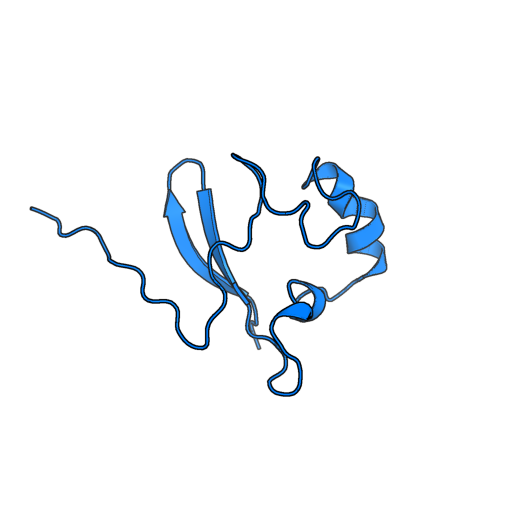.167 1.00 58.66 69 GLN A CA 1
ATOM 569 C C . GLN A 1 69 ? -4.960 7.161 -11.430 1.00 58.66 69 GLN A C 1
ATOM 571 O O . GLN A 1 69 ? -4.768 7.941 -12.364 1.00 58.66 69 GLN A O 1
ATOM 576 N N . GLY A 1 70 ? -5.880 6.204 -11.489 1.00 62.62 70 GLY A N 1
ATOM 577 C CA . GLY A 1 70 ? -6.760 6.025 -12.638 1.00 62.62 70 GLY A CA 1
ATOM 578 C C . GLY A 1 70 ? -7.675 4.816 -12.486 1.00 62.62 70 GLY A C 1
ATOM 579 O O . GLY A 1 70 ? -7.420 3.931 -11.678 1.00 62.62 70 GLY A O 1
ATOM 580 N N . ILE A 1 71 ? -8.734 4.776 -13.297 1.00 55.12 71 ILE A N 1
ATOM 581 C CA . ILE A 1 71 ? -9.694 3.657 -13.361 1.00 55.12 71 ILE A CA 1
ATOM 582 C C . ILE A 1 71 ? -9.085 2.360 -13.917 1.00 55.12 71 ILE A C 1
ATOM 584 O O . ILE A 1 71 ? -9.667 1.289 -13.779 1.00 55.12 71 ILE A O 1
ATOM 588 N N . SER A 1 72 ? -7.937 2.462 -14.584 1.00 54.19 72 SER A N 1
ATOM 589 C CA . SER A 1 72 ? -7.229 1.358 -15.218 1.00 54.19 72 SER A CA 1
ATOM 590 C C . SER A 1 72 ? -5.738 1.644 -15.168 1.00 54.19 72 SER A C 1
ATOM 592 O O . SER A 1 72 ? -5.304 2.758 -15.468 1.00 54.19 72 SER A O 1
ATOM 594 N N . MET A 1 73 ? -4.956 0.628 -14.825 1.00 59.16 73 MET A N 1
ATOM 595 C CA . MET A 1 73 ? -3.505 0.678 -14.868 1.00 59.16 73 MET A CA 1
ATOM 596 C C . MET A 1 73 ? -3.029 -0.320 -15.916 1.00 59.16 73 MET A C 1
ATOM 598 O O . MET A 1 73 ? -3.290 -1.516 -15.810 1.00 59.16 73 MET A O 1
ATOM 602 N N . THR A 1 74 ? -2.378 0.190 -16.958 1.00 56.47 74 THR A N 1
ATOM 603 C CA . THR A 1 74 ? -1.863 -0.622 -18.062 1.00 56.47 74 THR A CA 1
ATOM 604 C C . THR A 1 74 ? -0.358 -0.757 -17.885 1.00 56.47 74 THR A C 1
ATOM 606 O O . THR A 1 74 ? 0.370 0.210 -18.109 1.00 56.47 74 THR A O 1
ATOM 609 N N . ALA A 1 75 ? 0.105 -1.931 -17.458 1.00 53.72 75 ALA A N 1
ATOM 610 C CA . ALA A 1 75 ? 1.527 -2.255 -17.411 1.00 53.72 75 ALA A CA 1
ATOM 611 C C . ALA A 1 75 ? 1.958 -2.817 -18.773 1.00 53.72 75 ALA A C 1
ATOM 613 O O . ALA A 1 75 ? 1.334 -3.741 -19.301 1.00 53.72 75 ALA A O 1
ATOM 614 N N . LEU A 1 76 ? 2.995 -2.232 -19.372 1.00 53.28 76 LEU A N 1
ATOM 615 C CA . LEU A 1 76 ? 3.603 -2.766 -20.587 1.00 53.28 76 LEU A CA 1
ATOM 616 C C . LEU A 1 76 ? 4.613 -3.835 -20.169 1.00 53.28 76 LEU A C 1
ATOM 618 O O . LEU A 1 76 ? 5.670 -3.501 -19.650 1.00 53.28 76 LEU A O 1
ATOM 622 N N . ALA A 1 77 ? 4.293 -5.108 -20.395 1.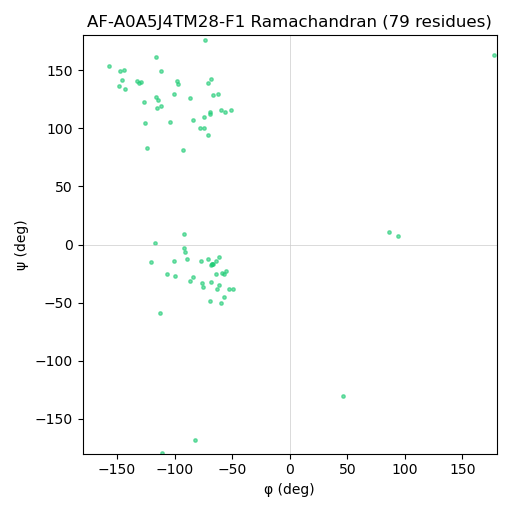00 56.12 77 ALA A N 1
ATOM 623 C CA . ALA A 1 77 ? 5.243 -6.184 -20.139 1.00 56.12 77 ALA A CA 1
ATOM 624 C C . ALA A 1 77 ? 6.418 -6.126 -21.140 1.00 56.12 77 ALA A C 1
ATOM 626 O O . ALA A 1 77 ? 6.192 -5.848 -22.328 1.00 56.12 77 ALA A O 1
ATOM 627 N N . PRO A 1 78 ? 7.659 -6.426 -20.712 1.00 45.91 78 PRO A N 1
ATOM 628 C CA . PRO A 1 78 ? 8.787 -6.510 -21.623 1.00 45.91 78 PRO A CA 1
ATOM 629 C C . PRO A 1 78 ? 8.557 -7.624 -22.646 1.00 45.91 78 PRO A C 1
ATOM 631 O O . PRO A 1 78 ? 8.238 -8.765 -22.308 1.00 45.91 78 PRO A O 1
ATOM 634 N N . LYS A 1 79 ? 8.731 -7.294 -23.929 1.00 49.38 79 LYS A N 1
ATOM 635 C CA . LYS A 1 79 ? 8.739 -8.294 -24.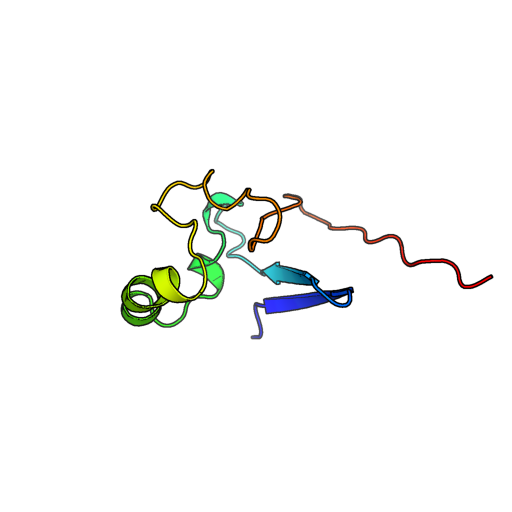993 1.00 49.38 79 LYS A CA 1
ATOM 636 C C . LYS A 1 79 ? 10.069 -9.032 -24.908 1.00 49.38 79 LYS A C 1
ATOM 638 O O . LYS A 1 79 ? 11.106 -8.439 -25.188 1.00 49.38 79 LYS A O 1
ATOM 643 N N . ILE A 1 80 ? 10.032 -10.296 -24.498 1.00 54.28 80 ILE A N 1
ATOM 644 C CA . ILE A 1 80 ? 11.193 -11.183 -24.593 1.00 54.28 80 ILE A CA 1
ATOM 645 C C . ILE A 1 80 ? 11.550 -11.264 -26.087 1.00 54.28 80 ILE A C 1
ATOM 647 O O . ILE A 1 80 ? 10.704 -11.664 -26.892 1.00 54.28 80 ILE A O 1
ATOM 651 N N . ILE A 1 81 ? 12.741 -10.777 -26.451 1.00 50.91 81 ILE A N 1
ATOM 652 C CA . ILE A 1 81 ? 13.322 -10.888 -27.801 1.00 50.91 81 ILE A CA 1
ATOM 653 C C . ILE A 1 81 ? 14.111 -12.189 -27.869 1.00 50.91 81 ILE A C 1
ATOM 655 O O . ILE A 1 81 ? 14.860 -12.453 -26.901 1.00 50.91 81 ILE A O 1
#